Protein AF-A0A518AMQ5-F1 (afdb_monomer)

Mean predicted aligned error: 10.1 Å

pLDDT: mean 76.4, std 13.92, range [37.91, 92.94]

Sequence (155 aa):
MTIVINPYQSPEEVAGDPVDPAEFTLLQWGLFVVNFTAALLLILGVLIVLPQSDVPSDSKSGIVLLCPLGWYAYGEWSAWHYRIRKREKLLGIANLVGSMFVLMASMGIGALLTDAGSEASYYRAPIWGMMIGGAVCGYLLFCGMYRLNGRHSDR

Foldseek 3Di:
DDPPDDPPQDPDNVQADADPPVLDDPVLVVLLVVQLVVLVVLLVVLVVCLVVDPDPVSNVVSVVSNVVSVVLNVLSVCCVPRRHLVSLLVNLVVLLVVLVVLLVVLVVQLVVQCVPDDPVSPVVSNVVSCVVSVVSSVSSNVSSCCSNVVPPPPD

Radius of gyration: 19.39 Å; Cα contacts (8 Å, |Δi|>4): 123; chains: 1; bounding box: 52×36×64 Å

Nearest PDB structures (foldseek):
  1x91-assembly1_A  TM=4.990E-01  e=1.623E+00  Arabidopsis thaliana
  6zsj-assembly1_C  TM=4.285E-01  e=8.804E+00  Homo sapiens

Secondary structure (DSSP, 8-state):
------TT--HHHHH-PBPPGGG--HHHHHHHHHHHHHHHHHHHHHHHHGGG--SHHHHHHHHHHHHHHHHHHHHHHHHHHH-BHHHHHHHHHHHHHHHHHHHHHHHHHHHHHHHTS-HHHHHHHHHHIIIIIHHHHHHHHHHHHHHHHTTSS--

Solvent-accessible surface area (backbone atoms only — not comparable to full-atom values): 8394 Å² total; per-residue (Å²): 134,83,84,81,76,64,92,81,62,50,73,61,72,73,60,39,63,70,54,60,78,86,73,65,45,74,64,60,54,50,51,46,53,53,54,36,50,52,31,50,53,52,46,53,51,39,66,63,49,44,83,70,49,90,47,75,69,60,34,50,56,42,57,62,50,43,56,61,38,50,51,48,32,51,47,47,52,49,26,68,73,65,33,24,50,62,49,40,37,52,50,10,51,50,25,40,56,46,19,55,52,38,46,54,48,23,56,52,53,17,52,57,43,36,67,70,73,41,82,73,28,53,60,49,25,46,51,51,24,49,53,53,27,42,49,52,20,52,49,26,38,49,53,10,49,48,48,63,52,78,76,72,86,86,121

Structure (mmCIF, N/CA/C/O backbone):
data_AF-A0A518AMQ5-F1
#
_entry.id   AF-A0A518AMQ5-F1
#
loop_
_atom_site.group_PDB
_atom_site.id
_atom_site.type_symbol
_atom_site.label_atom_id
_atom_site.label_alt_id
_atom_site.label_comp_id
_atom_site.label_asym_id
_atom_site.label_entity_id
_atom_site.label_seq_id
_atom_site.pdbx_PDB_ins_code
_atom_site.Cartn_x
_atom_site.Cartn_y
_atom_site.Cartn_z
_atom_site.occupancy
_atom_site.B_iso_or_equiv
_atom_site.auth_seq_id
_atom_site.auth_comp_id
_atom_site.auth_asym_id
_atom_site.auth_atom_id
_atom_site.pdbx_PDB_model_num
ATOM 1 N N . MET A 1 1 ? 3.466 25.234 12.117 1.00 38.09 1 MET A N 1
ATOM 2 C CA . MET A 1 1 ? 2.292 24.452 12.552 1.00 38.09 1 MET A CA 1
ATOM 3 C C . MET A 1 1 ? 2.622 23.896 13.927 1.00 38.09 1 MET A C 1
ATOM 5 O O . MET A 1 1 ? 3.379 22.941 14.027 1.00 38.09 1 MET A O 1
ATOM 9 N N . THR A 1 2 ? 2.207 24.590 14.984 1.00 37.91 2 THR A N 1
ATOM 10 C CA . THR A 1 2 ? 2.553 24.230 16.365 1.00 37.91 2 THR A CA 1
ATOM 11 C C . THR A 1 2 ? 1.613 23.118 16.809 1.00 37.91 2 THR A C 1
ATOM 13 O O . THR A 1 2 ? 0.404 23.331 16.868 1.00 37.91 2 THR A O 1
ATOM 16 N N . ILE A 1 3 ? 2.143 21.921 17.062 1.00 44.12 3 ILE A N 1
ATOM 17 C CA . ILE A 1 3 ? 1.360 20.823 17.634 1.00 44.12 3 ILE A CA 1
ATOM 18 C C . ILE A 1 3 ? 1.110 21.194 19.097 1.00 44.12 3 ILE A C 1
ATOM 20 O O . ILE A 1 3 ? 2.008 21.100 19.929 1.00 44.12 3 ILE A O 1
ATOM 24 N N . VAL A 1 4 ? -0.094 21.681 19.397 1.00 49.69 4 VAL A N 1
ATOM 25 C CA . VAL A 1 4 ? -0.551 21.880 20.774 1.00 49.69 4 VAL A CA 1
ATOM 26 C C . VAL A 1 4 ? -0.857 20.495 21.334 1.00 49.69 4 VAL A C 1
ATOM 28 O O . VAL A 1 4 ? -1.905 19.922 21.051 1.00 49.69 4 VAL A O 1
ATOM 31 N N . ILE A 1 5 ? 0.094 19.925 22.071 1.00 58.09 5 ILE A N 1
ATOM 32 C CA . ILE A 1 5 ? -0.122 18.694 22.833 1.00 58.09 5 ILE A CA 1
ATOM 33 C C . ILE A 1 5 ? -0.853 19.115 24.105 1.00 58.09 5 ILE A C 1
ATOM 35 O O . ILE A 1 5 ? -0.276 19.805 24.943 1.00 58.09 5 ILE A O 1
ATOM 39 N N . ASN A 1 6 ? -2.134 18.763 24.222 1.00 63.38 6 ASN A N 1
ATOM 40 C CA . ASN A 1 6 ? -2.894 19.003 25.441 1.00 63.38 6 ASN A CA 1
ATOM 41 C C . ASN A 1 6 ? -2.360 18.057 26.536 1.00 63.38 6 ASN A C 1
ATOM 43 O O . ASN A 1 6 ? -2.515 16.844 26.394 1.00 63.38 6 ASN A O 1
ATOM 47 N N . PRO A 1 7 ? -1.748 18.567 27.621 1.00 61.97 7 PRO A N 1
ATOM 48 C CA . PRO A 1 7 ? -1.178 17.727 28.676 1.00 61.97 7 PRO A CA 1
ATOM 49 C C . PRO A 1 7 ? -2.238 1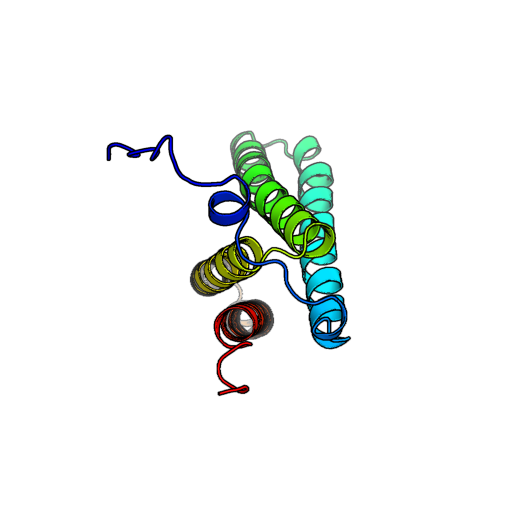6.967 29.491 1.00 61.97 7 PRO A C 1
ATOM 51 O O . PRO A 1 7 ? -1.877 16.128 30.310 1.00 61.97 7 PRO A O 1
ATOM 54 N N . TYR A 1 8 ? -3.527 17.245 29.266 1.00 60.59 8 TYR A N 1
ATOM 55 C CA . TYR A 1 8 ? -4.657 16.573 29.909 1.00 60.59 8 TYR A CA 1
ATOM 56 C C . TYR A 1 8 ? -5.366 15.553 29.012 1.00 60.59 8 TYR A C 1
ATOM 58 O O . TYR A 1 8 ? -6.363 14.980 29.446 1.00 60.59 8 TYR A O 1
ATOM 66 N N . GLN A 1 9 ? -4.894 15.314 27.781 1.00 53.69 9 GLN A N 1
ATOM 67 C CA . GLN A 1 9 ? -5.450 14.228 26.972 1.00 53.69 9 GLN A CA 1
ATOM 68 C C . GLN A 1 9 ? -5.112 12.888 27.621 1.00 53.69 9 GLN A C 1
ATOM 70 O O . GLN A 1 9 ? -3.940 12.575 27.850 1.00 53.69 9 GLN A O 1
ATOM 75 N N . SER A 1 10 ? -6.141 12.095 27.919 1.00 54.91 10 SER A N 1
ATOM 76 C CA . SER A 1 10 ? -5.931 10.759 28.464 1.00 54.91 10 SER A CA 1
ATOM 77 C C . SER A 1 10 ? -5.201 9.891 27.424 1.00 54.91 10 SER A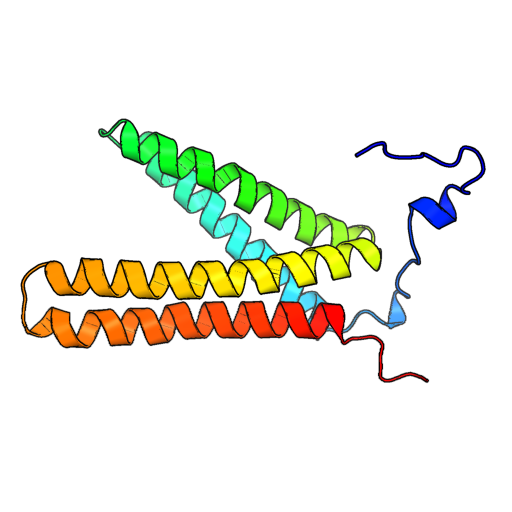 C 1
ATOM 79 O O . SER A 1 10 ? -5.365 10.094 26.215 1.00 54.91 10 SER A O 1
ATOM 81 N N . PRO A 1 11 ? -4.394 8.898 27.844 1.00 58.91 11 PRO A N 1
ATOM 82 C CA . PRO A 1 11 ? -3.743 7.968 26.916 1.00 58.91 11 PRO A CA 1
ATOM 83 C C . PRO A 1 11 ? -4.733 7.306 25.944 1.00 58.91 11 PRO A C 1
ATOM 85 O O . PRO A 1 11 ? -4.378 6.995 24.809 1.00 58.91 11 PRO A O 1
ATOM 88 N N . GLU A 1 12 ? -5.983 7.147 26.377 1.00 56.19 12 GLU A N 1
ATOM 89 C CA . GLU A 1 12 ? -7.100 6.588 25.615 1.00 56.19 12 GLU A CA 1
ATOM 90 C C . GLU A 1 12 ? -7.570 7.530 24.490 1.00 56.19 12 GLU A C 1
ATOM 92 O O . GLU A 1 12 ? -7.768 7.080 23.361 1.00 56.19 12 GLU A O 1
ATOM 97 N N . GLU A 1 13 ? -7.640 8.846 24.731 1.00 55.44 13 GLU A N 1
ATOM 98 C CA . GLU A 1 13 ? -7.948 9.838 23.685 1.00 55.44 13 GLU A CA 1
ATOM 99 C C . GLU A 1 13 ? -6.851 9.931 22.613 1.00 55.44 13 GLU A C 1
ATOM 101 O O . GLU A 1 13 ? -7.131 10.204 21.442 1.00 55.44 13 GLU A O 1
ATOM 106 N N . VAL A 1 14 ? -5.592 9.689 22.989 1.00 58.12 14 VAL A N 1
ATOM 107 C CA . VAL A 1 14 ? -4.460 9.675 22.047 1.00 58.12 14 VAL A CA 1
ATOM 108 C C . VAL A 1 14 ? -4.411 8.364 21.253 1.00 58.12 14 VAL A C 1
ATOM 110 O O . VAL A 1 14 ? -4.091 8.380 20.057 1.00 58.12 14 VAL A O 1
ATOM 113 N N . ALA A 1 15 ? -4.746 7.240 21.896 1.00 58.66 15 ALA A N 1
ATOM 114 C CA . ALA A 1 15 ? -4.750 5.906 21.297 1.00 58.66 15 ALA A CA 1
ATOM 115 C C . ALA A 1 15 ? -5.863 5.729 20.250 1.00 58.66 15 ALA A C 1
ATOM 117 O O . ALA A 1 15 ? -5.657 5.021 19.262 1.00 58.66 15 ALA A O 1
ATOM 118 N N . GLY A 1 16 ? -6.980 6.447 20.402 1.00 61.53 16 GLY A N 1
ATOM 119 C CA . GLY A 1 16 ? -8.156 6.344 19.542 1.00 61.53 16 GLY A CA 1
ATOM 120 C C . GLY A 1 16 ? -8.998 5.107 19.853 1.00 61.53 16 GLY A C 1
ATOM 121 O O . GLY A 1 16 ? -8.521 4.158 20.468 1.00 61.53 16 GLY A O 1
ATOM 122 N N . ASP A 1 17 ? -10.254 5.118 19.404 1.00 70.94 17 ASP A N 1
ATOM 123 C CA . ASP A 1 17 ? -11.199 4.049 19.734 1.00 70.94 17 ASP A CA 1
ATOM 124 C C . ASP A 1 17 ? -10.699 2.685 19.215 1.00 70.94 17 ASP A C 1
ATOM 126 O O . ASP A 1 17 ? -10.472 2.546 17.996 1.00 70.94 17 ASP A O 1
ATOM 130 N N . PRO A 1 18 ? -10.535 1.679 20.096 1.00 65.62 18 PRO A N 1
ATOM 131 C CA . PRO A 1 18 ? -10.279 0.314 19.665 1.00 65.62 18 PRO A CA 1
ATOM 132 C C . PRO A 1 18 ? -11.473 -0.194 18.847 1.00 65.62 18 PRO A C 1
ATOM 134 O O . PRO A 1 18 ? -12.633 0.108 19.138 1.00 65.62 18 PRO A O 1
ATOM 137 N N . VAL A 1 19 ? -11.186 -0.938 17.782 1.00 66.94 19 VAL A N 1
ATOM 138 C CA . VAL A 1 19 ? -12.205 -1.629 16.987 1.00 66.94 19 VAL A CA 1
ATOM 139 C C . VAL A 1 19 ? -12.566 -2.927 17.703 1.00 66.94 19 VAL A C 1
ATOM 141 O O . VAL A 1 19 ? -11.670 -3.674 18.108 1.00 66.94 19 VAL A O 1
ATOM 144 N N . ASP A 1 20 ? -13.864 -3.189 17.867 1.00 67.50 20 ASP A N 1
ATOM 145 C CA . ASP A 1 20 ? -14.350 -4.425 18.480 1.00 67.50 20 ASP A CA 1
ATOM 146 C C . ASP A 1 20 ? -13.799 -5.634 17.695 1.00 67.50 20 ASP A C 1
ATOM 148 O O . ASP A 1 20 ? -13.926 -5.681 16.467 1.00 67.50 20 ASP A O 1
ATOM 152 N N . PRO A 1 21 ? -13.168 -6.625 18.350 1.00 63.81 21 PRO A N 1
ATOM 153 C CA . PRO A 1 21 ? -12.752 -7.860 17.700 1.00 63.81 21 PRO A CA 1
ATOM 154 C C . PRO A 1 21 ? -13.855 -8.556 16.894 1.00 63.81 21 PRO A C 1
ATOM 156 O O . PRO A 1 21 ? -13.529 -9.227 15.915 1.00 63.81 21 PRO A O 1
ATOM 159 N N . ALA A 1 22 ? -15.122 -8.395 17.289 1.00 62.69 22 ALA A N 1
ATOM 160 C CA . ALA A 1 22 ? -16.285 -8.935 16.592 1.00 62.69 22 ALA A CA 1
ATOM 161 C C . ALA A 1 22 ? -16.627 -8.184 15.290 1.00 62.69 22 ALA A C 1
ATOM 163 O O . ALA A 1 22 ? -17.247 -8.766 14.402 1.00 62.69 22 ALA A O 1
ATOM 164 N N . GLU A 1 23 ? -16.182 -6.932 15.129 1.00 65.56 23 GLU A N 1
ATOM 165 C CA . GLU A 1 23 ? -16.314 -6.165 13.878 1.00 65.56 23 GLU A CA 1
ATOM 166 C C . GLU A 1 23 ? -15.308 -6.630 12.806 1.00 65.56 23 GLU A C 1
ATOM 168 O O . GLU A 1 23 ? -15.399 -6.207 11.649 1.00 65.56 23 GLU A O 1
ATOM 173 N N . PHE A 1 24 ? -14.346 -7.498 13.159 1.00 68.12 24 PHE A N 1
ATOM 174 C CA . PHE A 1 24 ? -13.302 -7.918 12.231 1.00 68.12 24 PHE A CA 1
ATOM 175 C C . PHE A 1 24 ? -13.806 -8.964 11.234 1.00 68.12 24 PHE A C 1
ATOM 177 O O . PHE A 1 24 ? -13.898 -10.158 11.521 1.00 68.12 24 PHE A O 1
ATOM 184 N N . THR A 1 25 ? -14.128 -8.507 10.028 1.00 81.06 25 THR A N 1
ATOM 185 C CA . THR A 1 25 ? -14.685 -9.368 8.980 1.00 81.06 25 THR A CA 1
ATOM 186 C C . THR A 1 25 ? -13.595 -10.151 8.241 1.00 81.06 25 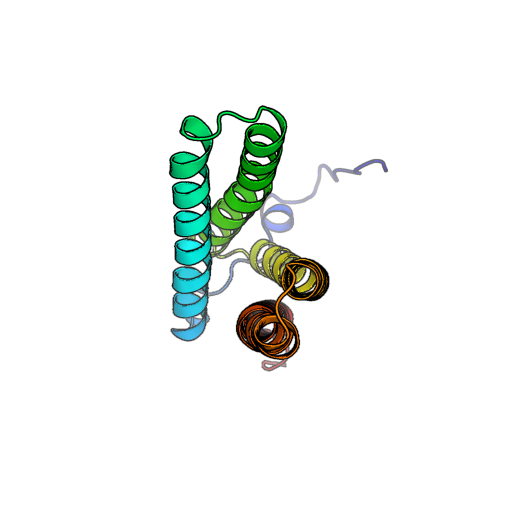THR A C 1
ATOM 188 O O . THR A 1 25 ? -12.452 -9.706 8.110 1.00 81.06 25 THR A O 1
ATOM 191 N N . LEU A 1 26 ? -13.966 -11.302 7.664 1.00 84.31 26 LEU A N 1
ATOM 192 C CA . LEU A 1 26 ? -13.102 -12.053 6.736 1.00 84.31 26 LEU A CA 1
ATOM 193 C C . LEU A 1 26 ? -12.589 -11.175 5.583 1.00 84.31 26 LEU A C 1
ATOM 195 O O . LEU A 1 26 ? -11.465 -11.356 5.120 1.00 84.31 26 LEU A O 1
ATOM 199 N N . LEU A 1 27 ? -13.394 -10.196 5.155 1.00 84.56 27 LEU A N 1
ATOM 200 C CA . LEU A 1 27 ? -13.014 -9.225 4.136 1.00 84.56 27 LEU A CA 1
ATOM 201 C C . LEU A 1 27 ? -11.842 -8.350 4.599 1.00 84.56 27 LEU A C 1
ATOM 203 O O . LEU A 1 27 ? -10.867 -8.227 3.866 1.00 84.56 27 LEU A O 1
ATOM 207 N N . GLN A 1 28 ? -11.888 -7.786 5.810 1.00 82.56 28 GLN A N 1
ATOM 208 C CA . GLN A 1 28 ? -10.786 -6.973 6.344 1.00 82.56 28 GLN A CA 1
ATOM 209 C C . GLN A 1 28 ? -9.486 -7.772 6.476 1.00 82.56 28 GLN A C 1
ATOM 211 O O . GLN A 1 28 ? -8.415 -7.256 6.160 1.00 82.56 28 GLN A O 1
ATOM 216 N N . TRP A 1 29 ? -9.573 -9.039 6.893 1.00 85.94 29 TRP A N 1
ATOM 217 C CA . TRP A 1 29 ? -8.405 -9.921 6.924 1.00 85.94 29 TRP A CA 1
ATOM 218 C C . TRP A 1 29 ? -7.849 -10.168 5.519 1.00 85.94 29 TRP A C 1
ATOM 220 O O . TRP A 1 29 ? -6.645 -10.040 5.306 1.00 85.94 29 TRP A O 1
ATOM 230 N N . GLY A 1 30 ? -8.719 -10.447 4.544 1.00 87.69 30 GLY A N 1
ATOM 231 C CA . GLY A 1 30 ? -8.320 -10.609 3.147 1.00 87.69 30 GLY A CA 1
ATOM 232 C C . GLY A 1 30 ? -7.628 -9.364 2.587 1.00 87.69 30 GLY A C 1
ATOM 233 O O . GLY A 1 30 ? -6.568 -9.477 1.974 1.00 87.69 30 GLY A O 1
ATOM 234 N N . LEU A 1 31 ? -8.172 -8.174 2.861 1.00 88.00 31 LEU A N 1
ATOM 235 C CA . LEU A 1 31 ? -7.572 -6.900 2.455 1.00 88.00 31 LEU A CA 1
ATOM 236 C C . LEU A 1 31 ? -6.180 -6.698 3.064 1.00 88.00 31 LEU A C 1
ATOM 238 O O . LEU A 1 31 ? -5.252 -6.326 2.347 1.00 88.00 31 LEU A O 1
ATOM 242 N N . PHE A 1 32 ? -6.017 -6.990 4.358 1.00 89.00 32 PHE A N 1
ATOM 243 C CA . PHE A 1 32 ? -4.713 -6.952 5.020 1.00 89.00 32 PHE A CA 1
ATOM 244 C C . PHE A 1 32 ? -3.715 -7.905 4.350 1.00 89.00 32 PHE A C 1
ATOM 246 O O . PHE A 1 32 ? -2.627 -7.477 3.971 1.00 89.00 32 PHE A O 1
ATOM 253 N N . VAL A 1 33 ? -4.083 -9.177 4.159 1.00 91.56 33 VAL A N 1
ATOM 254 C CA . VAL A 1 33 ? -3.186 -10.190 3.578 1.00 91.56 33 VAL A CA 1
ATOM 255 C C . VAL A 1 33 ? -2.724 -9.775 2.186 1.00 91.56 33 VAL A C 1
ATOM 257 O O . VAL A 1 33 ? -1.530 -9.853 1.898 1.00 91.56 33 VAL A O 1
ATOM 260 N N . VAL A 1 34 ? -3.640 -9.305 1.338 1.00 92.12 34 VAL A N 1
ATOM 261 C CA . VAL A 1 34 ? -3.312 -8.871 -0.024 1.00 92.12 34 VAL A CA 1
ATOM 262 C C . VAL A 1 34 ? -2.410 -7.635 0.001 1.00 92.12 34 VAL A C 1
ATOM 264 O O . VAL A 1 34 ? -1.357 -7.655 -0.635 1.00 92.12 34 VAL A O 1
ATOM 267 N N . ASN A 1 35 ? -2.758 -6.593 0.767 1.00 90.88 35 ASN A N 1
ATOM 268 C CA . ASN A 1 35 ? -1.968 -5.356 0.840 1.00 90.88 35 ASN A CA 1
ATOM 269 C C . ASN A 1 35 ? -0.567 -5.595 1.404 1.00 90.88 35 ASN A C 1
ATOM 271 O O . ASN A 1 35 ? 0.424 -5.123 0.846 1.00 90.88 35 ASN A O 1
ATOM 275 N N . PHE A 1 36 ? -0.481 -6.345 2.501 1.00 88.94 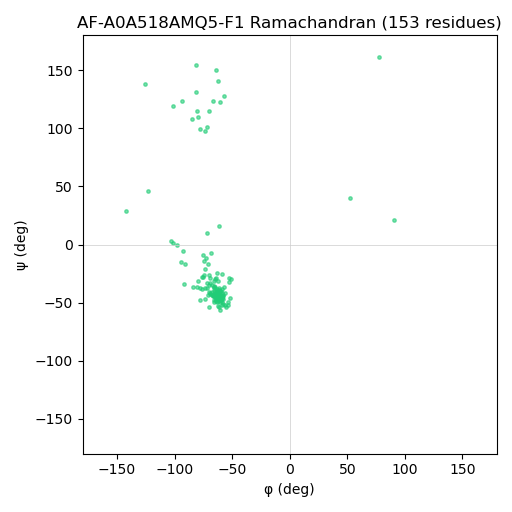36 PHE A N 1
ATOM 276 C CA . PHE A 1 36 ? 0.776 -6.635 3.174 1.00 88.94 36 PHE A CA 1
ATOM 277 C C . PHE A 1 36 ? 1.683 -7.510 2.305 1.00 88.94 36 PHE A C 1
ATOM 279 O O . PHE A 1 36 ? 2.863 -7.205 2.138 1.00 88.94 36 PHE A O 1
ATOM 286 N N . THR A 1 37 ? 1.124 -8.554 1.684 1.00 91.44 37 THR A N 1
ATOM 287 C CA . THR A 1 37 ? 1.874 -9.440 0.781 1.00 91.44 37 THR A CA 1
ATOM 288 C C . THR A 1 37 ? 2.369 -8.683 -0.445 1.00 91.44 37 THR A C 1
ATOM 290 O O . THR A 1 37 ? 3.541 -8.796 -0.795 1.00 91.44 37 THR A O 1
ATOM 293 N N . ALA A 1 38 ? 1.519 -7.864 -1.072 1.00 89.25 38 ALA A N 1
ATOM 294 C CA . ALA A 1 38 ? 1.917 -7.039 -2.208 1.00 89.25 38 ALA A CA 1
ATOM 295 C C . ALA A 1 38 ? 3.064 -6.084 -1.837 1.00 89.25 38 ALA A C 1
ATOM 297 O O . ALA A 1 38 ? 4.058 -6.009 -2.558 1.00 89.25 38 ALA A O 1
ATOM 298 N N . ALA A 1 39 ? 2.973 -5.409 -0.687 1.00 89.06 39 ALA A N 1
ATOM 299 C CA . ALA A 1 39 ? 4.025 -4.513 -0.216 1.00 89.06 39 ALA A CA 1
ATOM 300 C C . ALA A 1 39 ? 5.347 -5.253 0.049 1.00 89.06 39 ALA A C 1
ATOM 302 O O . ALA A 1 39 ? 6.403 -4.784 -0.373 1.00 89.06 39 ALA A O 1
ATOM 303 N N . LEU A 1 40 ? 5.299 -6.429 0.684 1.00 91.19 40 LEU A N 1
ATOM 304 C CA . LEU A 1 40 ? 6.486 -7.255 0.915 1.00 91.19 40 LEU A CA 1
ATOM 305 C C . LEU A 1 40 ? 7.129 -7.733 -0.387 1.00 91.19 40 LEU A C 1
ATOM 307 O O . LEU A 1 40 ? 8.348 -7.653 -0.522 1.00 91.19 40 LEU A O 1
ATOM 311 N N . LEU A 1 41 ? 6.335 -8.199 -1.352 1.00 90.44 41 LEU A N 1
ATOM 312 C CA . LEU A 1 41 ? 6.851 -8.635 -2.649 1.00 90.44 41 LEU A CA 1
ATOM 313 C C . LEU A 1 41 ? 7.529 -7.485 -3.400 1.00 90.44 41 LEU A C 1
ATOM 315 O O . LEU A 1 41 ? 8.591 -7.689 -3.984 1.00 90.44 41 LEU A O 1
ATOM 319 N N . LEU A 1 42 ? 6.971 -6.272 -3.338 1.00 87.00 42 LEU A N 1
ATOM 320 C CA . LEU A 1 42 ? 7.595 -5.086 -3.928 1.00 87.00 42 LEU A CA 1
ATOM 321 C C . LEU A 1 42 ? 8.910 -4.722 -3.227 1.00 87.00 42 LEU A C 1
ATOM 323 O O . LEU A 1 42 ? 9.898 -4.455 -3.906 1.00 87.00 42 LEU A O 1
ATOM 327 N N . ILE A 1 43 ? 8.959 -4.765 -1.890 1.00 88.62 43 ILE A N 1
ATOM 328 C CA . ILE A 1 43 ? 10.197 -4.540 -1.124 1.00 88.62 43 ILE A CA 1
ATOM 329 C C . ILE A 1 43 ? 11.265 -5.562 -1.523 1.00 88.62 43 ILE A C 1
ATOM 331 O O . ILE A 1 43 ? 12.391 -5.179 -1.834 1.00 88.62 43 ILE A O 1
ATOM 335 N N . LEU A 1 44 ? 10.916 -6.851 -1.553 1.00 90.19 44 LEU A N 1
ATOM 336 C CA . LEU A 1 44 ? 11.839 -7.917 -1.944 1.00 90.19 44 LEU A CA 1
ATOM 337 C C . LEU A 1 44 ? 12.320 -7.744 -3.385 1.00 90.19 44 LEU A C 1
ATOM 339 O O . LEU A 1 44 ? 13.514 -7.865 -3.639 1.00 90.19 44 LEU A O 1
ATOM 343 N N . GLY A 1 45 ? 11.423 -7.402 -4.313 1.00 86.00 45 GLY A N 1
ATOM 344 C CA . GLY A 1 45 ? 11.781 -7.116 -5.700 1.00 86.00 45 GLY A CA 1
ATOM 345 C C . GLY A 1 45 ? 12.797 -5.980 -5.809 1.00 86.00 45 GLY A C 1
ATOM 346 O O . GLY A 1 45 ? 13.821 -6.133 -6.470 1.00 86.00 45 GLY A O 1
ATOM 347 N N . VAL A 1 46 ? 12.574 -4.874 -5.093 1.00 86.00 46 VAL A N 1
ATOM 348 C CA . VAL A 1 46 ? 13.527 -3.756 -5.046 1.00 86.00 46 VAL A CA 1
ATOM 349 C C . VAL A 1 46 ? 14.872 -4.203 -4.464 1.00 86.00 46 VAL A C 1
ATOM 351 O O . VAL A 1 46 ? 15.910 -3.910 -5.049 1.00 86.00 46 VAL A O 1
ATOM 354 N N . LEU A 1 47 ? 14.883 -4.955 -3.360 1.00 86.19 47 LEU A N 1
ATOM 355 C CA . LEU A 1 47 ? 16.120 -5.451 -2.741 1.00 86.19 47 LEU A CA 1
ATOM 356 C C . LEU A 1 47 ? 16.900 -6.433 -3.629 1.00 86.19 47 LEU A C 1
ATOM 358 O O . LEU A 1 47 ? 18.120 -6.497 -3.516 1.00 86.19 47 LEU A O 1
ATOM 362 N N . ILE A 1 48 ? 16.221 -7.179 -4.504 1.00 86.56 48 ILE A N 1
ATOM 363 C CA . ILE A 1 48 ? 16.854 -8.085 -5.474 1.00 86.56 48 ILE A CA 1
ATOM 364 C C . ILE A 1 48 ? 17.450 -7.308 -6.655 1.00 86.56 48 ILE A C 1
ATOM 366 O O . ILE A 1 48 ? 18.524 -7.664 -7.132 1.00 86.56 48 ILE A O 1
ATOM 370 N N . VAL A 1 49 ? 16.772 -6.255 -7.124 1.00 80.69 49 VAL A N 1
ATOM 371 C CA . VAL A 1 49 ? 17.189 -5.471 -8.301 1.00 80.69 49 VAL A CA 1
ATOM 372 C C . VAL A 1 49 ? 18.287 -4.460 -7.961 1.00 80.69 49 VAL A C 1
ATOM 374 O O . VAL A 1 49 ? 19.196 -4.250 -8.761 1.00 80.69 49 VAL A O 1
ATOM 377 N N . LEU A 1 50 ? 18.251 -3.852 -6.770 1.00 80.19 50 LEU A N 1
ATOM 378 C CA . LEU A 1 50 ? 19.212 -2.821 -6.354 1.00 80.19 50 LEU A CA 1
ATOM 379 C C . LEU A 1 50 ? 20.696 -3.217 -6.519 1.00 80.19 50 LEU A C 1
ATOM 381 O O . LEU A 1 50 ? 21.449 -2.398 -7.048 1.00 80.19 50 LEU A O 1
ATOM 385 N N . PRO A 1 51 ? 21.143 -4.426 -6.117 1.00 79.25 51 PRO A N 1
ATOM 386 C CA . PRO A 1 51 ? 22.535 -4.856 -6.262 1.00 79.25 51 PRO A CA 1
ATOM 387 C C . PRO A 1 51 ? 22.948 -5.138 -7.711 1.00 79.25 51 PRO A C 1
ATOM 389 O O . PRO A 1 51 ? 24.138 -5.253 -7.979 1.00 79.25 51 PRO A O 1
ATOM 392 N N . GLN A 1 52 ? 21.983 -5.300 -8.621 1.00 79.12 52 GLN A N 1
ATOM 393 C CA . GLN A 1 52 ? 22.218 -5.626 -10.032 1.00 79.12 52 GLN A CA 1
ATOM 394 C C . GLN A 1 52 ? 22.298 -4.382 -10.925 1.00 79.12 52 GLN A C 1
ATOM 396 O O . GLN A 1 52 ? 22.548 -4.496 -12.121 1.00 79.12 52 GLN A O 1
ATOM 401 N N . SER A 1 53 ? 22.045 -3.198 -10.367 1.00 72.38 53 SER A N 1
ATOM 402 C CA . SER A 1 53 ? 22.015 -1.954 -11.125 1.00 72.38 53 SER A CA 1
ATOM 403 C C . SER A 1 53 ? 23.416 -1.364 -11.278 1.00 72.38 53 SER A C 1
ATOM 405 O O . SER A 1 53 ? 23.953 -0.777 -10.339 1.00 72.38 53 SER A O 1
ATOM 407 N N . ASP A 1 54 ? 23.964 -1.437 -12.490 1.00 72.81 54 ASP A N 1
ATOM 408 C CA . ASP A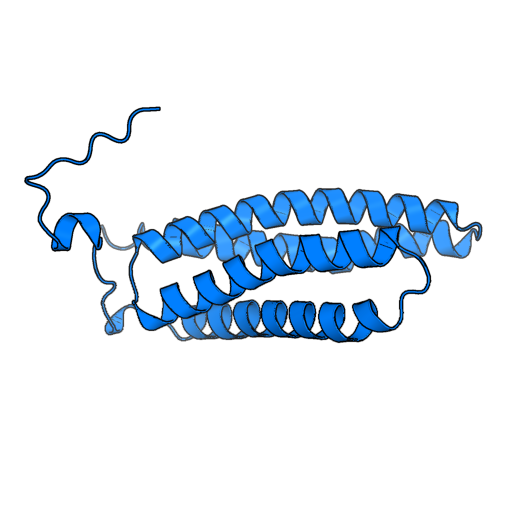 1 54 ? 25.230 -0.784 -12.858 1.00 72.81 54 ASP A CA 1
ATOM 409 C C . ASP A 1 54 ? 25.094 0.748 -12.997 1.00 72.81 54 ASP A C 1
ATOM 411 O O . ASP A 1 54 ? 26.089 1.473 -13.071 1.00 72.81 54 ASP A O 1
ATOM 415 N N . VAL A 1 55 ? 23.857 1.265 -13.021 1.00 69.94 55 VAL A N 1
ATOM 416 C CA . VAL A 1 55 ? 23.554 2.690 -13.192 1.00 69.94 55 VAL A CA 1
ATOM 417 C C . VAL A 1 55 ? 23.209 3.333 -11.837 1.00 69.94 55 VAL A C 1
ATOM 419 O O . VAL A 1 55 ? 22.208 2.975 -11.212 1.00 69.94 55 VAL A O 1
ATOM 422 N N . PRO A 1 56 ? 23.968 4.346 -11.370 1.00 63.03 56 PRO A N 1
ATOM 423 C CA . PRO A 1 56 ? 23.745 4.957 -10.056 1.00 63.03 56 PRO A CA 1
ATOM 424 C C . PRO A 1 56 ? 22.386 5.654 -9.873 1.00 63.03 56 PRO A C 1
ATOM 426 O O . PRO A 1 56 ? 21.946 5.839 -8.736 1.00 63.03 56 PRO A O 1
ATOM 429 N N . SER A 1 57 ? 21.732 6.105 -10.951 1.00 66.25 57 SER A N 1
ATOM 430 C CA . SER A 1 57 ? 20.398 6.728 -10.885 1.00 66.25 57 SER A CA 1
ATOM 431 C C . SER A 1 57 ? 19.299 5.725 -10.542 1.00 66.25 57 SER A C 1
ATOM 433 O O . SER A 1 57 ? 18.375 6.066 -9.803 1.00 66.25 57 SER A O 1
ATOM 435 N N . ASP A 1 58 ? 19.434 4.490 -11.015 1.00 65.19 58 ASP A N 1
ATOM 436 C CA . ASP A 1 58 ? 18.412 3.448 -10.900 1.00 65.19 58 ASP A CA 1
ATOM 437 C C . ASP A 1 58 ? 18.448 2.818 -9.501 1.00 65.19 58 ASP A C 1
ATOM 439 O O . ASP A 1 58 ? 17.417 2.515 -8.900 1.00 65.19 58 ASP A O 1
ATOM 443 N N . SER A 1 59 ? 19.635 2.766 -8.889 1.00 66.94 59 SER A N 1
ATOM 444 C CA . SER A 1 59 ? 19.778 2.406 -7.477 1.00 66.94 59 SER A CA 1
ATOM 445 C C . SER A 1 59 ? 19.139 3.442 -6.540 1.00 66.94 59 SER A C 1
ATOM 447 O O . SER A 1 59 ? 18.559 3.091 -5.511 1.00 66.94 59 SER A O 1
ATOM 449 N N . LYS A 1 60 ? 19.209 4.738 -6.878 1.00 73.06 60 LYS A N 1
ATOM 450 C CA . LYS A 1 60 ? 18.620 5.805 -6.047 1.00 73.06 60 LYS A CA 1
ATOM 451 C C . LYS A 1 60 ? 17.095 5.760 -6.062 1.00 73.06 60 LYS A C 1
ATOM 453 O O . LYS A 1 60 ? 16.485 5.925 -5.008 1.00 73.06 60 LYS A O 1
ATOM 458 N N . SER A 1 61 ? 16.482 5.520 -7.221 1.00 73.75 61 SER A N 1
ATOM 459 C CA . SER A 1 61 ? 15.022 5.420 -7.330 1.00 73.75 61 SER A CA 1
ATOM 460 C C . SER A 1 61 ? 14.478 4.207 -6.566 1.00 73.75 61 SER A C 1
ATOM 462 O O . SER A 1 61 ? 13.492 4.343 -5.842 1.00 73.75 61 SER A O 1
ATOM 464 N N . GLY A 1 62 ? 15.166 3.060 -6.619 1.00 74.06 62 GLY A N 1
ATOM 465 C CA . GLY A 1 62 ? 14.810 1.877 -5.831 1.00 74.06 62 GLY A CA 1
ATOM 466 C C . GLY A 1 62 ? 14.858 2.126 -4.318 1.00 74.06 62 GLY A C 1
ATOM 467 O O . GLY A 1 62 ? 13.899 1.824 -3.612 1.00 74.06 62 GLY A O 1
ATOM 468 N N . ILE A 1 63 ? 15.920 2.758 -3.806 1.00 81.31 63 ILE A N 1
ATOM 469 C CA . ILE A 1 63 ? 16.026 3.084 -2.371 1.00 81.31 63 ILE A CA 1
ATOM 470 C C . ILE A 1 63 ? 14.909 4.040 -1.934 1.00 81.31 63 ILE A C 1
ATOM 472 O O . ILE A 1 63 ? 14.313 3.853 -0.873 1.00 81.31 63 ILE A O 1
ATOM 476 N N . VAL A 1 64 ? 14.583 5.038 -2.761 1.00 83.69 64 VAL A N 1
ATOM 477 C CA . VAL A 1 64 ? 13.486 5.976 -2.481 1.00 83.69 64 VAL A CA 1
ATOM 478 C C . VAL A 1 64 ? 12.136 5.256 -2.399 1.00 83.69 64 VAL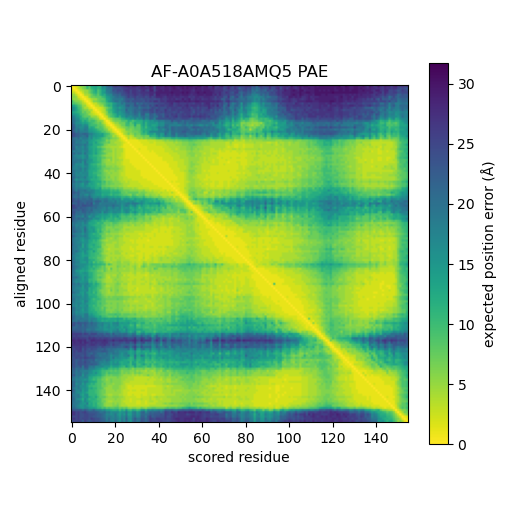 A C 1
ATOM 480 O O . VAL A 1 64 ? 11.301 5.668 -1.599 1.00 83.69 64 VAL A O 1
ATOM 483 N N . LEU A 1 65 ? 11.931 4.166 -3.148 1.00 80.12 65 LEU A N 1
ATOM 484 C CA . LEU A 1 65 ? 10.711 3.349 -3.096 1.00 80.12 65 LEU A CA 1
ATOM 485 C C . LEU A 1 65 ? 10.612 2.463 -1.844 1.00 80.12 65 LEU A C 1
ATOM 487 O O . LEU A 1 65 ? 9.500 2.166 -1.404 1.00 80.12 65 LEU A O 1
ATOM 491 N N . LEU A 1 66 ? 11.732 2.080 -1.222 1.00 85.75 66 LEU A N 1
ATOM 492 C CA . LEU A 1 66 ? 11.712 1.260 -0.003 1.00 85.75 66 LEU A CA 1
ATOM 493 C C . LEU A 1 66 ? 11.042 1.977 1.173 1.00 85.75 66 LEU A C 1
ATOM 495 O O . LEU A 1 66 ? 10.304 1.351 1.929 1.00 85.75 66 LEU A O 1
ATOM 499 N N . CYS A 1 67 ? 11.260 3.286 1.319 1.00 87.50 67 CYS A N 1
ATOM 500 C CA . CYS A 1 67 ? 10.679 4.081 2.403 1.00 87.50 67 CYS A CA 1
ATOM 501 C C . CYS A 1 67 ? 9.134 4.086 2.406 1.00 87.50 67 CYS A C 1
ATOM 503 O O . CYS A 1 67 ? 8.552 3.701 3.423 1.00 87.50 67 CYS A O 1
ATOM 505 N N . PRO A 1 68 ? 8.435 4.483 1.321 1.00 85.38 68 PRO A N 1
ATOM 506 C CA . PRO A 1 68 ? 6.976 4.469 1.288 1.00 85.38 68 PRO A CA 1
ATOM 507 C C . PRO A 1 68 ? 6.403 3.048 1.351 1.00 85.38 68 PRO A C 1
ATOM 509 O O . PRO A 1 68 ? 5.394 2.851 2.024 1.00 85.38 68 PRO A O 1
ATOM 512 N N . LEU A 1 69 ? 7.047 2.051 0.729 1.00 87.12 69 LEU A N 1
ATOM 513 C CA . LEU A 1 69 ? 6.603 0.654 0.811 1.00 87.12 69 LEU A CA 1
ATOM 514 C C . LEU A 1 69 ? 6.744 0.088 2.228 1.00 87.12 69 LEU A C 1
ATOM 516 O O . LEU A 1 69 ? 5.826 -0.559 2.727 1.00 87.12 69 LEU A O 1
ATOM 520 N N . GLY A 1 70 ? 7.864 0.365 2.896 1.00 89.19 70 GLY A N 1
ATOM 521 C CA . GLY A 1 70 ? 8.106 -0.036 4.279 1.00 89.19 70 GLY A CA 1
ATOM 522 C C . GLY A 1 70 ? 7.143 0.645 5.246 1.00 89.19 70 GLY A C 1
ATOM 523 O O . GLY A 1 70 ? 6.557 -0.023 6.096 1.00 89.19 70 GLY A O 1
ATOM 524 N N . TRP A 1 71 ? 6.907 1.950 5.073 1.00 92.12 71 TRP A N 1
ATOM 525 C CA . TRP A 1 71 ? 5.885 2.678 5.827 1.00 92.12 71 TRP A CA 1
ATOM 526 C C . TRP A 1 71 ? 4.496 2.065 5.635 1.00 92.12 71 TRP A C 1
ATOM 528 O O . TRP A 1 71 ? 3.772 1.872 6.609 1.00 92.12 71 TRP A O 1
ATOM 538 N N . TYR A 1 72 ? 4.135 1.724 4.398 1.00 89.69 72 TYR A N 1
ATOM 539 C CA . TYR A 1 72 ? 2.846 1.120 4.086 1.00 89.69 72 TYR A CA 1
ATOM 540 C C . TYR A 1 72 ? 2.696 -0.280 4.695 1.00 89.69 72 TYR A C 1
ATOM 542 O O . TYR A 1 72 ? 1.708 -0.540 5.379 1.00 89.69 72 TYR A O 1
ATOM 550 N N . ALA A 1 73 ? 3.695 -1.154 4.533 1.00 89.62 73 ALA A N 1
ATOM 551 C CA . ALA A 1 73 ? 3.702 -2.496 5.119 1.00 89.62 73 ALA A CA 1
ATOM 552 C C . ALA A 1 73 ? 3.633 -2.449 6.653 1.00 89.62 73 ALA A C 1
ATOM 554 O O . ALA A 1 73 ? 2.866 -3.187 7.273 1.00 89.62 73 ALA A O 1
ATOM 555 N N . TYR A 1 74 ? 4.396 -1.542 7.270 1.00 90.69 74 TYR A N 1
ATOM 556 C CA . TYR A 1 74 ? 4.319 -1.295 8.706 1.00 90.69 74 TYR A CA 1
ATOM 557 C C . TYR A 1 74 ? 2.940 -0.768 9.110 1.00 90.69 74 TYR A C 1
ATOM 559 O O . TYR A 1 74 ? 2.373 -1.220 10.102 1.00 90.69 74 TYR A O 1
ATOM 567 N N . GLY A 1 75 ? 2.373 0.153 8.332 1.00 88.94 75 GLY A N 1
ATOM 568 C CA . GLY A 1 75 ? 1.025 0.670 8.521 1.00 88.94 75 GLY A CA 1
ATOM 569 C C . GLY A 1 75 ? -0.009 -0.453 8.554 1.00 88.94 75 GLY A C 1
ATOM 570 O O . GLY A 1 75 ? -0.723 -0.559 9.549 1.00 88.94 75 GLY A O 1
ATOM 571 N N . GLU A 1 76 ? -0.024 -1.310 7.528 1.00 88.56 76 GLU A N 1
ATOM 572 C CA . GLU A 1 76 ? -0.892 -2.492 7.394 1.00 88.56 76 GLU A CA 1
ATOM 573 C C . GLU A 1 76 ? -0.753 -3.452 8.576 1.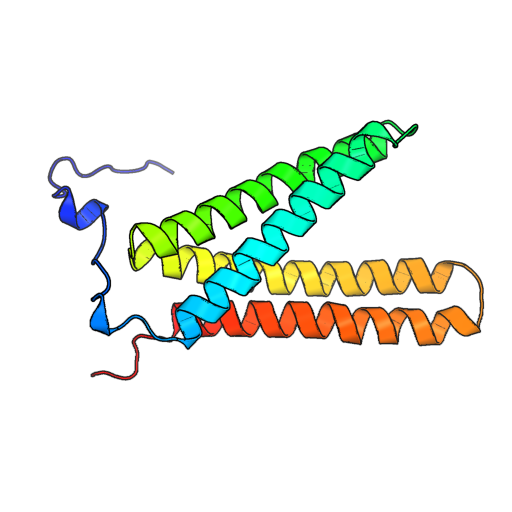00 88.56 76 GLU A C 1
ATOM 575 O O . GLU A 1 76 ? -1.746 -3.762 9.236 1.00 88.56 76 GLU A O 1
ATOM 580 N N . TRP A 1 77 ? 0.480 -3.858 8.910 1.00 89.88 77 TRP A N 1
ATOM 581 C CA . TRP A 1 77 ? 0.741 -4.678 10.098 1.00 89.88 77 TRP A CA 1
ATOM 582 C C . TRP A 1 77 ? 0.146 -4.011 11.327 1.00 89.88 77 TRP A C 1
ATOM 584 O O . TRP A 1 77 ? -0.573 -4.632 12.107 1.00 89.88 77 TRP A O 1
ATOM 594 N N . SER A 1 78 ? 0.470 -2.739 11.537 1.00 87.31 78 SER A N 1
ATOM 595 C CA . SER A 1 78 ? 0.130 -2.047 12.768 1.00 87.31 78 SER A CA 1
ATOM 596 C C . SER A 1 78 ? -1.377 -1.808 12.904 1.00 87.31 78 SER A C 1
ATOM 598 O O . SER A 1 78 ? -1.900 -1.850 14.015 1.00 87.31 78 SER A O 1
ATOM 600 N N . ALA A 1 79 ? -2.090 -1.596 11.800 1.00 85.88 79 ALA A N 1
ATOM 601 C CA . ALA A 1 79 ? -3.537 -1.465 11.807 1.00 85.88 79 ALA A CA 1
ATOM 602 C C . ALA A 1 79 ? -4.203 -2.811 12.128 1.00 85.88 79 ALA A C 1
ATOM 604 O O . ALA A 1 79 ? -5.049 -2.862 13.019 1.00 85.88 79 ALA A O 1
ATOM 605 N N . TRP A 1 80 ? -3.709 -3.908 11.543 1.00 85.62 80 TRP A N 1
ATOM 606 C CA . TRP A 1 80 ? -4.151 -5.266 11.872 1.00 85.62 80 TRP A CA 1
ATOM 607 C C . TRP A 1 80 ? -3.856 -5.665 13.332 1.00 85.62 80 TRP A C 1
ATOM 609 O O . TRP A 1 80 ? -4.719 -6.212 14.019 1.00 85.62 80 TRP A O 1
ATOM 619 N N . HIS A 1 81 ? -2.646 -5.384 13.825 1.00 85.12 81 HIS A N 1
ATOM 620 C CA . HIS A 1 81 ? -2.190 -5.804 15.153 1.00 85.12 81 HIS A CA 1
ATOM 621 C C . HIS A 1 81 ? -2.843 -5.003 16.282 1.00 85.12 81 HIS A C 1
ATOM 623 O O . HIS A 1 81 ? -3.313 -5.585 17.255 1.00 85.12 81 HIS A O 1
ATOM 629 N N . TYR A 1 82 ? -2.877 -3.673 16.158 1.00 82.44 82 TYR A N 1
ATOM 630 C CA . TYR A 1 82 ? -3.398 -2.799 17.212 1.00 82.44 82 TYR A CA 1
ATOM 631 C C . TYR A 1 82 ? -4.896 -2.511 17.073 1.00 82.44 82 TYR A C 1
ATOM 633 O O . TYR A 1 82 ? -5.501 -2.048 18.033 1.00 82.44 82 TYR A O 1
ATOM 641 N N . ARG A 1 83 ? -5.498 -2.761 15.900 1.00 79.69 83 ARG A N 1
ATOM 642 C CA . ARG A 1 83 ? -6.940 -2.584 15.637 1.00 79.69 83 ARG A CA 1
ATOM 643 C C . ARG A 1 83 ? -7.468 -1.197 16.020 1.00 79.69 83 ARG A C 1
ATOM 645 O O . ARG A 1 83 ? -8.561 -1.047 16.557 1.00 79.69 83 ARG A O 1
ATOM 652 N N . ILE A 1 84 ? -6.676 -0.160 15.745 1.00 80.38 84 ILE A N 1
ATOM 653 C CA . ILE A 1 84 ? -7.010 1.235 16.061 1.00 80.38 84 ILE A CA 1
ATOM 654 C C . ILE A 1 84 ? -7.683 1.888 14.853 1.00 80.38 84 ILE A C 1
ATOM 656 O O . ILE A 1 84 ? -7.072 2.019 13.786 1.00 80.38 84 ILE A O 1
ATOM 660 N N . ARG A 1 85 ? -8.895 2.426 15.037 1.00 79.12 85 ARG A N 1
ATOM 661 C CA . ARG A 1 85 ? -9.677 3.058 13.955 1.00 79.12 85 ARG A CA 1
ATOM 662 C C . ARG A 1 85 ? -8.947 4.205 13.257 1.00 79.12 85 ARG A C 1
ATOM 664 O O . ARG A 1 85 ? -9.075 4.394 12.049 1.00 79.12 85 ARG A O 1
ATOM 671 N N . LYS A 1 86 ? -8.175 4.993 14.008 1.00 83.31 86 LYS A N 1
ATOM 672 C CA . LYS A 1 86 ? -7.375 6.093 13.451 1.00 83.31 86 LYS A CA 1
ATOM 673 C C . LYS A 1 86 ? -6.337 5.588 12.441 1.00 83.31 86 LYS A C 1
ATOM 675 O O . LYS A 1 86 ? -6.134 6.242 11.422 1.00 83.31 86 LYS A O 1
ATOM 680 N N . ARG A 1 87 ? -5.722 4.424 12.687 1.00 84.06 87 ARG A N 1
ATOM 681 C CA . ARG A 1 87 ? -4.726 3.817 11.785 1.00 84.06 87 ARG A CA 1
ATOM 682 C C . ARG A 1 87 ? -5.377 3.297 10.507 1.00 84.06 87 ARG A C 1
ATOM 684 O O . ARG A 1 87 ? -4.883 3.600 9.428 1.00 84.06 87 ARG A O 1
ATOM 691 N N . GLU A 1 88 ? -6.528 2.635 10.622 1.00 84.94 88 GLU A N 1
ATOM 692 C CA . GLU A 1 88 ? -7.332 2.205 9.466 1.00 84.94 88 GLU A CA 1
ATOM 693 C C . GLU A 1 88 ? -7.741 3.388 8.578 1.00 84.94 88 GLU A C 1
ATOM 695 O O . GLU A 1 88 ? -7.594 3.334 7.359 1.00 84.94 88 GLU A O 1
ATOM 700 N N . LYS A 1 89 ? -8.174 4.508 9.174 1.00 85.75 89 LYS A N 1
ATOM 701 C CA . LYS A 1 89 ? -8.502 5.730 8.419 1.00 85.75 89 LYS A CA 1
ATOM 702 C C . LYS A 1 89 ? -7.290 6.317 7.696 1.00 85.75 89 LYS A C 1
ATOM 704 O O . LYS A 1 89 ? -7.408 6.698 6.535 1.00 85.75 89 LYS A O 1
ATOM 709 N N . LEU A 1 90 ? -6.135 6.390 8.363 1.00 89.06 90 LEU A N 1
ATOM 710 C CA . LEU A 1 90 ? -4.900 6.884 7.746 1.00 89.06 90 LEU A CA 1
ATOM 711 C C . LEU A 1 90 ? -4.458 5.992 6.582 1.00 89.06 90 LEU A C 1
ATOM 713 O O . LEU A 1 90 ? -4.094 6.511 5.529 1.00 89.06 90 LEU A O 1
ATOM 717 N N . LEU A 1 91 ? -4.556 4.669 6.731 1.00 88.62 91 LEU A N 1
ATOM 718 C CA . LEU A 1 91 ? -4.322 3.728 5.636 1.00 88.62 91 LEU A CA 1
ATOM 719 C C . LEU A 1 91 ? -5.350 3.873 4.510 1.00 88.62 91 LEU A C 1
ATOM 721 O O . LEU A 1 91 ? -4.997 3.748 3.342 1.00 88.62 91 LEU A O 1
ATOM 725 N N . GLY A 1 92 ? -6.610 4.156 4.841 1.00 88.06 92 GLY A N 1
ATOM 726 C CA . GLY A 1 92 ? -7.649 4.446 3.858 1.00 88.06 92 GLY A CA 1
ATOM 727 C C . GLY A 1 92 ? -7.293 5.660 2.996 1.00 88.06 92 GLY A C 1
ATOM 728 O O . GLY A 1 92 ? -7.327 5.579 1.771 1.00 88.06 92 GLY A O 1
ATOM 729 N N . ILE A 1 93 ? -6.855 6.755 3.627 1.00 91.38 93 ILE A N 1
ATOM 730 C CA . ILE A 1 93 ? -6.358 7.950 2.926 1.00 91.38 93 ILE A CA 1
ATOM 731 C C . ILE A 1 93 ? -5.119 7.609 2.091 1.00 91.38 93 ILE A C 1
ATOM 733 O O . ILE A 1 93 ? -5.050 7.999 0.928 1.00 91.38 93 ILE A O 1
ATOM 737 N N . ALA A 1 94 ? -4.165 6.859 2.648 1.00 91.00 94 ALA A N 1
ATOM 738 C CA . ALA A 1 94 ? -2.962 6.447 1.928 1.00 91.00 94 ALA A CA 1
ATOM 739 C C . ALA A 1 94 ? -3.293 5.622 0.673 1.00 91.00 94 ALA A C 1
ATOM 741 O O . ALA A 1 94 ? -2.699 5.856 -0.374 1.00 91.00 94 ALA A O 1
ATOM 742 N N . ASN A 1 95 ? -4.278 4.722 0.746 1.00 90.88 95 ASN A N 1
ATOM 743 C CA . ASN A 1 95 ? -4.762 3.954 -0.402 1.00 90.88 95 ASN A CA 1
ATOM 744 C C . ASN A 1 95 ? -5.406 4.849 -1.467 1.00 90.88 95 ASN A C 1
ATOM 746 O O . ASN A 1 95 ? -5.121 4.687 -2.651 1.00 90.88 95 ASN A O 1
ATOM 750 N N . LEU A 1 96 ? -6.227 5.827 -1.067 1.00 91.75 96 LEU A N 1
ATOM 751 C CA . LEU A 1 96 ? -6.811 6.786 -2.011 1.00 91.75 96 LEU A CA 1
ATOM 752 C C . LEU A 1 96 ? -5.733 7.617 -2.708 1.00 91.75 96 LEU A C 1
ATOM 754 O O . LEU A 1 96 ? -5.718 7.699 -3.934 1.00 91.75 96 LEU A O 1
ATOM 758 N N . VAL A 1 97 ? -4.798 8.183 -1.946 1.00 91.62 97 VAL A N 1
ATOM 759 C CA . VAL A 1 97 ? -3.664 8.930 -2.502 1.00 91.62 97 VAL A CA 1
ATOM 760 C C . VAL A 1 97 ? -2.845 8.031 -3.433 1.00 91.62 97 VAL A C 1
ATOM 762 O O . VAL A 1 97 ? -2.552 8.417 -4.563 1.00 91.62 97 VAL A O 1
ATOM 765 N N . GLY A 1 98 ? -2.553 6.801 -3.006 1.00 86.94 98 GLY A N 1
ATOM 766 C CA . GLY A 1 98 ? -1.864 5.789 -3.803 1.00 86.94 98 GLY A CA 1
ATOM 767 C C . GLY A 1 98 ? -2.566 5.491 -5.127 1.00 86.94 98 GLY A C 1
ATOM 768 O O . GLY A 1 98 ? -1.900 5.420 -6.154 1.00 86.94 98 GLY A O 1
ATOM 769 N N . SER A 1 99 ? -3.900 5.395 -5.141 1.00 88.38 99 SER A N 1
ATOM 770 C CA . SER A 1 99 ? -4.674 5.178 -6.373 1.00 88.38 99 SER A CA 1
ATOM 771 C C . SER A 1 99 ? -4.473 6.301 -7.399 1.00 88.38 99 SER A C 1
ATOM 773 O O . SER A 1 99 ? -4.276 6.018 -8.581 1.00 88.38 99 SER A O 1
ATOM 775 N N . MET A 1 100 ? -4.402 7.564 -6.953 1.00 87.25 100 MET A N 1
ATOM 776 C CA . MET A 1 100 ? -4.115 8.702 -7.835 1.00 87.25 100 MET A CA 1
ATOM 777 C C . MET A 1 100 ? -2.701 8.619 -8.418 1.00 87.25 100 MET A C 1
ATOM 779 O O . MET A 1 100 ? -2.521 8.803 -9.622 1.00 87.25 100 MET A O 1
ATOM 783 N N . PHE A 1 101 ? -1.706 8.283 -7.591 1.00 87.00 101 PHE A N 1
ATOM 784 C CA . PHE A 1 101 ? -0.329 8.097 -8.055 1.00 87.00 101 PHE A CA 1
ATOM 785 C C . PHE A 1 101 ? -0.196 6.928 -9.032 1.00 87.00 101 PHE A C 1
ATOM 787 O O . PHE A 1 101 ? 0.469 7.075 -10.053 1.00 87.00 101 PHE A O 1
ATOM 794 N N . VAL A 1 102 ? -0.848 5.793 -8.764 1.00 85.44 102 VAL A N 1
ATOM 795 C CA . VAL A 1 102 ? -0.859 4.637 -9.672 1.00 85.44 102 VAL A CA 1
ATOM 796 C C . VAL A 1 102 ? -1.493 5.013 -11.003 1.00 85.44 102 VAL A C 1
ATOM 798 O O . VAL A 1 102 ? -0.944 4.668 -12.045 1.00 85.44 102 VAL A O 1
ATOM 801 N N . LEU A 1 103 ? -2.601 5.756 -10.996 1.00 82.44 103 LEU A N 1
ATOM 802 C CA . LEU A 1 103 ? -3.243 6.213 -12.225 1.00 82.44 103 LEU A CA 1
ATOM 803 C C . LEU A 1 103 ? -2.301 7.102 -13.054 1.00 82.44 103 LEU A C 1
ATOM 805 O O . LEU A 1 103 ? -2.113 6.849 -14.243 1.00 82.44 103 LEU A O 1
ATOM 809 N N . MET A 1 104 ? -1.650 8.084 -12.420 1.00 82.44 104 MET A N 1
ATOM 810 C CA . MET A 1 104 ? -0.671 8.955 -13.083 1.00 82.44 104 MET A CA 1
ATOM 811 C C . MET A 1 104 ? 0.543 8.174 -13.605 1.00 82.44 104 MET A C 1
ATOM 813 O O . MET A 1 104 ? 0.959 8.365 -14.748 1.00 82.44 104 MET A O 1
ATOM 817 N N . ALA A 1 105 ? 1.092 7.265 -12.796 1.00 81.75 105 ALA A N 1
ATOM 818 C CA . ALA A 1 105 ? 2.221 6.422 -13.180 1.00 81.75 105 ALA A CA 1
ATOM 819 C C . ALA A 1 105 ? 1.864 5.512 -14.362 1.00 81.75 105 ALA A C 1
ATOM 821 O O . ALA A 1 105 ? 2.657 5.363 -15.284 1.00 81.75 105 ALA A O 1
ATOM 822 N N . SER A 1 106 ? 0.650 4.961 -14.378 1.00 77.31 106 SER A N 1
ATOM 823 C CA . SER A 1 106 ? 0.171 4.089 -15.456 1.00 77.31 106 SER A CA 1
ATOM 824 C C . SER A 1 106 ? 0.031 4.841 -16.780 1.00 77.31 106 SER A C 1
ATOM 826 O O . SER A 1 106 ? 0.375 4.296 -17.826 1.00 77.31 106 SER A O 1
ATOM 828 N N . MET A 1 107 ? -0.403 6.108 -16.745 1.00 74.25 107 MET A N 1
ATOM 829 C CA . MET A 1 107 ? -0.418 6.978 -17.928 1.00 74.25 107 MET A CA 1
ATOM 830 C C . MET A 1 107 ? 1.003 7.271 -18.437 1.00 74.25 107 MET A C 1
ATOM 832 O O . MET A 1 107 ? 1.242 7.219 -19.641 1.00 74.25 107 MET A O 1
ATOM 836 N N . GLY A 1 108 ? 1.956 7.518 -17.529 1.00 71.06 108 GLY A N 1
ATOM 837 C CA . GLY A 1 108 ? 3.362 7.757 -17.877 1.00 71.06 108 GLY A CA 1
ATOM 838 C C . GLY A 1 108 ? 4.076 6.524 -18.443 1.00 71.06 108 GLY A C 1
ATOM 839 O O . GLY A 1 108 ? 4.770 6.622 -19.452 1.00 71.06 108 GLY A O 1
ATOM 840 N N . ILE A 1 109 ? 3.865 5.349 -17.842 1.00 69.44 109 ILE A N 1
ATOM 841 C CA . ILE A 1 109 ? 4.385 4.068 -18.347 1.00 69.44 109 ILE A CA 1
ATOM 842 C C . ILE A 1 109 ? 3.767 3.749 -19.710 1.00 69.44 109 ILE A C 1
ATOM 844 O O . ILE A 1 109 ? 4.479 3.324 -20.616 1.00 69.44 109 ILE A O 1
ATOM 848 N N . GLY A 1 110 ? 2.462 3.995 -19.875 1.00 64.00 110 GLY A N 1
ATOM 849 C CA . GLY A 1 110 ? 1.785 3.869 -21.163 1.00 64.00 110 GLY A CA 1
ATOM 850 C C . GLY A 1 110 ? 2.481 4.686 -22.252 1.00 64.00 110 GLY A C 1
ATOM 851 O O . GLY A 1 110 ? 2.819 4.123 -23.287 1.00 64.00 110 GLY A O 1
ATOM 852 N N . ALA A 1 111 ? 2.778 5.961 -21.978 1.00 66.25 111 ALA A N 1
ATOM 853 C CA . ALA A 1 111 ? 3.481 6.850 -22.907 1.00 66.25 111 ALA A CA 1
ATOM 854 C C . ALA A 1 111 ? 4.914 6.376 -23.238 1.00 66.25 111 ALA A C 1
ATOM 856 O O . ALA A 1 111 ? 5.303 6.331 -24.405 1.00 66.25 111 ALA A O 1
ATOM 857 N N . LEU A 1 112 ? 5.683 5.954 -22.228 1.00 67.12 112 LEU A N 1
ATOM 858 C CA . LEU A 1 112 ? 7.045 5.427 -22.405 1.00 67.12 112 LEU A CA 1
ATOM 859 C C . LEU A 1 112 ? 7.079 4.155 -23.262 1.00 67.12 112 LEU A C 1
ATOM 861 O O . LEU A 1 112 ? 7.966 3.978 -24.094 1.00 67.12 112 LEU A O 1
ATOM 865 N N . LEU A 1 113 ? 6.110 3.262 -23.067 1.00 65.25 113 LEU A N 1
ATOM 866 C CA . LEU A 1 113 ? 6.012 2.019 -23.827 1.00 65.25 113 LEU A CA 1
ATOM 867 C C . LEU A 1 113 ? 5.502 2.248 -25.261 1.00 65.25 113 LEU A C 1
ATOM 869 O O . LEU A 1 113 ? 5.861 1.476 -26.152 1.00 65.25 113 LEU A O 1
ATOM 873 N N . THR A 1 114 ? 4.697 3.290 -25.508 1.00 64.19 114 THR A N 1
ATOM 874 C CA . THR A 1 114 ? 4.295 3.680 -26.870 1.00 64.19 114 THR A CA 1
ATOM 875 C C . THR A 1 114 ? 5.436 4.313 -27.668 1.00 64.19 114 THR A C 1
ATOM 877 O O . THR A 1 114 ? 5.531 4.055 -28.866 1.00 64.19 114 THR A O 1
ATOM 880 N N . ASP A 1 115 ? 6.342 5.051 -27.018 1.00 62.41 115 ASP A N 1
ATOM 881 C CA . ASP A 1 115 ? 7.515 5.667 -27.666 1.00 62.41 115 ASP A CA 1
ATOM 882 C C . ASP A 1 115 ? 8.632 4.660 -28.004 1.00 62.41 115 ASP A C 1
ATOM 884 O O . ASP A 1 115 ? 9.503 4.946 -28.823 1.00 62.41 115 ASP A O 1
ATOM 888 N N . ALA A 1 116 ? 8.593 3.441 -27.450 1.00 61.75 116 ALA A N 1
ATOM 889 C CA . ALA A 1 116 ? 9.595 2.391 -27.678 1.00 61.75 116 ALA A CA 1
ATOM 890 C C . ALA A 1 116 ? 9.563 1.741 -29.088 1.00 61.75 116 ALA A C 1
ATOM 892 O O . ALA A 1 116 ? 10.254 0.752 -29.332 1.00 61.75 116 ALA A O 1
ATOM 893 N N . GLY A 1 117 ? 8.799 2.296 -30.037 1.00 53.97 117 GLY A N 1
ATOM 894 C CA . G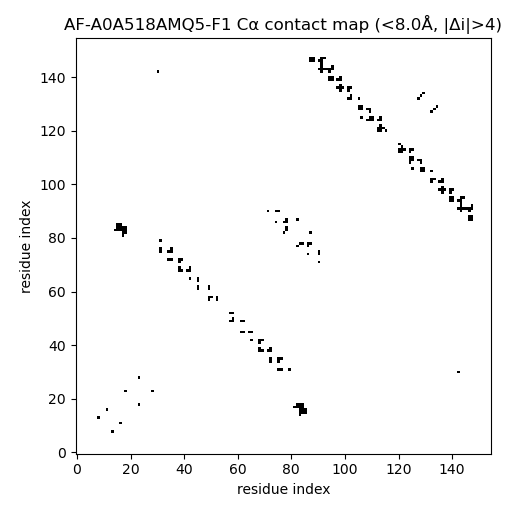LY A 1 117 ? 9.128 2.187 -31.465 1.00 53.97 117 GLY A CA 1
ATOM 895 C C . GLY A 1 117 ? 8.562 1.004 -32.261 1.00 53.97 117 GLY A C 1
ATOM 896 O O . GLY A 1 117 ? 9.096 0.704 -33.326 1.00 53.97 117 GLY A O 1
ATOM 897 N N . SER A 1 118 ? 7.481 0.343 -31.830 1.00 58.50 118 SER A N 1
ATOM 898 C CA . SER A 1 118 ? 6.746 -0.585 -32.714 1.00 58.50 118 SER A CA 1
ATOM 899 C C . SER A 1 118 ? 5.260 -0.231 -32.788 1.00 58.50 118 SER A C 1
ATOM 901 O O . SER A 1 118 ? 4.641 0.041 -31.761 1.00 58.50 118 SER A O 1
ATOM 903 N N . GLU A 1 119 ? 4.649 -0.279 -33.978 1.00 58.88 119 GLU A N 1
ATOM 904 C CA . GLU A 1 119 ? 3.197 -0.063 -34.127 1.00 58.88 119 GLU A CA 1
ATOM 905 C C . GLU A 1 119 ? 2.368 -1.079 -33.318 1.00 58.88 119 GLU A C 1
ATOM 907 O O . GLU A 1 119 ? 1.266 -0.782 -32.858 1.00 58.88 119 GLU A O 1
ATOM 912 N N . ALA A 1 120 ? 2.933 -2.263 -33.047 1.00 55.62 120 ALA A N 1
ATOM 913 C CA . ALA A 1 120 ? 2.348 -3.252 -32.145 1.00 55.62 120 ALA A CA 1
ATOM 914 C C . ALA A 1 120 ? 2.388 -2.816 -30.664 1.00 55.62 120 ALA A C 1
ATOM 916 O O . ALA A 1 120 ? 1.535 -3.236 -29.878 1.00 55.62 120 ALA A O 1
ATOM 917 N N . SER A 1 121 ? 3.341 -1.965 -30.274 1.00 60.50 121 SER A N 1
ATOM 918 C CA . SER A 1 121 ? 3.453 -1.384 -28.929 1.00 60.50 121 SER A CA 1
ATOM 919 C C . SER A 1 121 ? 2.429 -0.270 -28.699 1.00 60.50 121 SER A C 1
ATOM 921 O O . SER A 1 121 ? 1.971 -0.118 -27.569 1.00 60.50 121 SER A O 1
ATOM 923 N N . TYR A 1 122 ? 2.001 0.435 -29.757 1.00 59.97 122 TYR A N 1
ATOM 924 C CA . TYR A 1 122 ? 1.067 1.566 -29.665 1.00 59.97 122 TYR A CA 1
ATOM 925 C C . TYR A 1 122 ? -0.281 1.187 -29.033 1.00 59.97 122 TYR A C 1
ATOM 927 O O . TYR A 1 122 ? -0.824 1.931 -28.224 1.00 59.97 122 TYR A O 1
ATOM 935 N N . TYR A 1 123 ? -0.796 -0.008 -29.341 1.00 63.81 123 TYR A N 1
ATOM 936 C CA . TYR A 1 123 ? -2.052 -0.507 -28.769 1.00 63.81 123 TYR A CA 1
ATOM 937 C C . TYR A 1 123 ? -1.840 -1.341 -27.499 1.00 63.81 123 TYR A C 1
ATOM 939 O O . TYR A 1 123 ? -2.654 -1.292 -26.581 1.00 63.81 123 TYR A O 1
ATOM 947 N N . ARG A 1 124 ? -0.740 -2.100 -27.403 1.00 65.06 124 ARG A N 1
ATOM 948 C CA . ARG A 1 124 ? -0.492 -3.009 -26.267 1.00 65.06 124 ARG A CA 1
ATOM 949 C C . ARG A 1 124 ? -0.111 -2.273 -24.986 1.00 65.06 124 ARG A C 1
ATOM 951 O O . ARG A 1 124 ? -0.549 -2.678 -23.914 1.00 65.06 124 ARG A O 1
ATOM 958 N N . ALA A 1 125 ? 0.660 -1.195 -25.094 1.00 64.06 125 ALA A N 1
ATOM 959 C CA . ALA A 1 125 ? 1.103 -0.384 -23.965 1.00 64.06 125 ALA A CA 1
ATOM 960 C C . ALA A 1 125 ? -0.051 0.273 -23.179 1.00 64.06 125 ALA A C 1
ATOM 962 O O . ALA A 1 125 ? -0.145 0.044 -21.970 1.00 64.06 125 ALA A O 1
ATOM 963 N N . PRO A 1 126 ? -0.973 1.026 -23.814 1.00 64.25 126 PRO A N 1
ATOM 964 C CA . PRO A 1 126 ? -2.104 1.622 -23.113 1.00 64.25 126 PRO A CA 1
ATOM 965 C C . PRO A 1 126 ? -3.098 0.573 -22.615 1.00 64.25 126 PRO A C 1
ATOM 967 O O . PRO A 1 126 ? -3.625 0.737 -21.523 1.00 64.25 126 PRO A O 1
ATOM 970 N N . ILE A 1 127 ? -3.316 -0.532 -23.340 1.00 69.88 127 ILE A N 1
ATOM 971 C CA . ILE A 1 127 ? -4.192 -1.618 -22.868 1.00 69.88 127 ILE A CA 1
ATOM 972 C C . ILE A 1 127 ? -3.612 -2.263 -21.606 1.00 69.88 127 ILE A C 1
ATOM 974 O O . ILE A 1 127 ? -4.322 -2.427 -20.620 1.00 69.88 127 ILE A O 1
ATOM 978 N N . TRP A 1 128 ? -2.316 -2.578 -21.592 1.00 68.38 128 TRP A N 1
ATOM 979 C CA . TRP A 1 128 ? -1.664 -3.183 -20.430 1.00 68.38 128 TRP A CA 1
ATOM 980 C C . TRP A 1 128 ? -1.628 -2.222 -19.232 1.00 68.38 128 TRP A C 1
ATOM 982 O O . TRP A 1 128 ? -1.990 -2.607 -18.119 1.00 68.38 128 TRP A O 1
ATOM 992 N N . GLY A 1 129 ? -1.278 -0.953 -19.472 1.00 68.62 129 GLY A N 1
ATOM 993 C CA . GLY A 1 129 ? -1.280 0.102 -18.458 1.00 68.62 129 GLY A CA 1
ATOM 994 C C . GLY A 1 129 ? -2.675 0.392 -17.898 1.00 68.62 129 GLY A C 1
ATOM 995 O O . GLY A 1 129 ? -2.824 0.544 -16.690 1.00 68.62 129 GLY A O 1
ATOM 996 N N . MET A 1 130 ? -3.717 0.397 -18.734 1.00 71.44 130 MET A N 1
ATOM 997 C CA . MET A 1 130 ? -5.103 0.552 -18.277 1.00 71.44 130 MET A CA 1
ATOM 998 C C . MET A 1 130 ? -5.617 -0.688 -17.548 1.00 71.44 130 MET A C 1
ATOM 1000 O O . MET A 1 130 ? -6.341 -0.543 -16.570 1.00 71.44 130 MET A O 1
ATOM 1004 N N . MET A 1 131 ? -5.248 -1.899 -17.972 1.00 80.31 131 MET A N 1
ATOM 1005 C CA . MET A 1 131 ? -5.704 -3.124 -17.314 1.00 80.31 131 MET A CA 1
ATOM 1006 C C . MET A 1 131 ? -5.062 -3.296 -15.941 1.00 80.31 131 MET A C 1
ATOM 1008 O O . MET A 1 131 ? -5.772 -3.439 -14.951 1.00 80.31 131 MET A O 1
ATOM 1012 N N . ILE A 1 132 ? -3.732 -3.255 -15.855 1.00 80.69 132 ILE A N 1
ATOM 1013 C CA . ILE A 1 132 ? -3.030 -3.471 -14.584 1.00 80.69 132 ILE A CA 1
ATOM 1014 C C . ILE A 1 132 ? -3.090 -2.219 -13.724 1.00 80.69 132 ILE A C 1
ATOM 1016 O O . ILE A 1 132 ? -3.460 -2.299 -12.556 1.00 80.69 132 ILE A O 1
ATOM 1020 N N . GLY A 1 133 ? -2.796 -1.054 -14.300 1.00 82.06 133 GLY A N 1
ATOM 1021 C CA . GLY A 1 133 ? -2.906 0.219 -13.596 1.00 82.06 133 GLY A CA 1
ATOM 1022 C C . GLY A 1 133 ? -4.328 0.494 -13.131 1.00 82.06 133 GLY A C 1
ATOM 1023 O O . GLY A 1 133 ? -4.530 0.893 -11.988 1.00 82.06 133 GLY A O 1
ATOM 1024 N N . GLY A 1 134 ? -5.326 0.204 -13.969 1.00 85.31 134 GLY A N 1
ATOM 1025 C CA . GLY A 1 134 ? -6.738 0.310 -13.606 1.00 85.31 134 GLY A CA 1
ATOM 1026 C C . GLY A 1 134 ? -7.161 -0.705 -12.549 1.00 85.31 134 GLY A C 1
ATOM 1027 O O . GLY A 1 134 ? -7.862 -0.325 -11.616 1.00 85.31 134 GLY A O 1
ATOM 1028 N N . ALA A 1 135 ? -6.702 -1.958 -12.624 1.00 88.50 135 ALA A N 1
ATOM 1029 C CA . ALA A 1 135 ? -6.983 -2.961 -11.595 1.00 88.50 135 ALA A CA 1
ATOM 1030 C C . ALA A 1 135 ? -6.372 -2.576 -10.240 1.00 88.50 135 ALA A C 1
ATOM 1032 O O . ALA A 1 135 ? -7.064 -2.612 -9.225 1.00 88.50 135 ALA A O 1
ATOM 1033 N N . VAL A 1 136 ? -5.105 -2.150 -10.217 1.00 88.31 136 VAL A N 1
ATOM 1034 C CA . VAL A 1 136 ? -4.426 -1.705 -8.991 1.00 88.31 136 VAL A CA 1
ATOM 1035 C C . VAL A 1 136 ? -5.068 -0.424 -8.456 1.00 88.31 136 VAL A C 1
ATOM 1037 O O . VAL A 1 136 ? -5.344 -0.333 -7.263 1.00 88.31 136 VAL A O 1
ATOM 1040 N N . CYS A 1 137 ? -5.367 0.548 -9.321 1.00 90.94 137 CYS A N 1
ATOM 1041 C CA . CYS A 1 137 ? -6.057 1.782 -8.946 1.00 90.94 137 CYS A CA 1
ATOM 1042 C C . CYS A 1 137 ? -7.444 1.492 -8.362 1.00 90.94 137 CYS A C 1
ATOM 1044 O O . CYS A 1 137 ? -7.754 1.958 -7.269 1.00 90.94 137 CYS A O 1
ATOM 1046 N N . GLY A 1 138 ? -8.251 0.671 -9.039 1.00 91.56 138 GLY A N 1
ATOM 1047 C CA . GLY A 1 138 ? -9.579 0.272 -8.582 1.00 91.56 138 GLY A CA 1
ATOM 1048 C C . GLY A 1 138 ? -9.535 -0.488 -7.259 1.00 91.56 138 GLY A C 1
ATOM 1049 O O . GLY A 1 138 ? -10.340 -0.220 -6.371 1.00 91.56 138 GLY A O 1
ATOM 1050 N N . TYR A 1 139 ? -8.552 -1.373 -7.090 1.00 92.38 139 TYR A N 1
ATOM 1051 C CA . TYR A 1 139 ? -8.320 -2.080 -5.836 1.00 92.38 139 TYR A CA 1
ATOM 1052 C C . TYR A 1 139 ? -7.955 -1.121 -4.692 1.00 92.38 139 TYR A C 1
ATOM 1054 O O . TYR A 1 139 ? -8.584 -1.154 -3.636 1.00 92.38 139 TYR A O 1
ATOM 1062 N N . LEU A 1 140 ? -7.001 -0.209 -4.902 1.00 91.31 140 LEU A N 1
ATOM 1063 C CA . LEU A 1 140 ? -6.618 0.791 -3.900 1.00 91.31 140 LEU A CA 1
ATOM 1064 C C . LEU A 1 140 ? -7.776 1.738 -3.564 1.00 91.31 140 LEU A C 1
ATOM 1066 O O . LEU A 1 140 ? -8.014 2.030 -2.391 1.00 91.31 140 LEU A O 1
ATOM 1070 N N . LEU A 1 141 ? -8.533 2.172 -4.571 1.00 92.81 141 LEU A N 1
ATOM 1071 C CA . LEU A 1 141 ? -9.728 2.992 -4.403 1.00 92.81 141 LEU A CA 1
ATOM 1072 C C . LEU A 1 141 ? -10.771 2.260 -3.551 1.00 92.81 141 LEU A C 1
ATOM 1074 O O . LEU A 1 141 ? -11.273 2.824 -2.579 1.00 92.81 141 LEU A O 1
ATOM 1078 N N . PHE A 1 142 ? -11.048 0.990 -3.861 1.00 92.94 142 PHE A N 1
ATOM 1079 C CA . PHE A 1 142 ? -11.948 0.142 -3.082 1.00 92.94 142 PHE A CA 1
ATOM 1080 C C . PHE A 1 142 ? -11.485 0.011 -1.626 1.00 92.94 142 PHE A C 1
ATOM 1082 O O . PHE A 1 142 ? -12.257 0.307 -0.716 1.00 92.94 142 PHE A O 1
ATOM 1089 N N . CYS A 1 143 ? -10.221 -0.350 -1.391 1.00 90.44 143 CYS A N 1
ATOM 1090 C CA . CYS A 1 143 ? -9.648 -0.466 -0.048 1.00 90.44 143 CYS A CA 1
ATOM 1091 C C . CYS A 1 143 ? -9.728 0.853 0.731 1.00 90.44 143 CYS A C 1
ATOM 1093 O O . CYS A 1 143 ? -10.043 0.861 1.922 1.00 90.44 143 CYS A O 1
ATOM 1095 N N . GLY A 1 144 ? -9.438 1.973 0.065 1.00 89.94 144 GLY A N 1
ATOM 1096 C CA . GLY A 1 144 ? -9.511 3.313 0.638 1.00 89.94 144 GLY A CA 1
ATOM 1097 C C . GLY A 1 144 ? -10.927 3.681 1.065 1.00 89.94 144 GLY A C 1
ATOM 1098 O O . GLY A 1 144 ? -11.158 4.022 2.226 1.00 89.94 144 GLY A O 1
ATOM 1099 N N . MET A 1 145 ? -11.889 3.541 0.152 1.00 90.62 145 MET A N 1
ATOM 1100 C CA . MET A 1 145 ? -13.300 3.815 0.427 1.00 90.62 145 MET A CA 1
ATOM 1101 C C . MET A 1 145 ? -13.863 2.885 1.498 1.00 90.62 145 MET A C 1
ATOM 1103 O O . MET A 1 145 ? -14.553 3.355 2.394 1.00 90.62 145 MET A O 1
ATOM 1107 N N . TYR A 1 146 ? -13.547 1.590 1.457 1.00 88.50 146 TYR A N 1
ATOM 1108 C CA . TYR A 1 146 ? -14.024 0.624 2.444 1.00 88.50 146 TYR A CA 1
ATOM 1109 C C . TYR A 1 146 ? -13.559 0.984 3.864 1.00 88.50 146 TYR A C 1
ATOM 1111 O O . TYR A 1 146 ? -14.371 1.055 4.786 1.00 88.50 146 TYR A O 1
ATOM 1119 N N . ARG A 1 147 ? -12.272 1.310 4.036 1.00 86.94 147 ARG A N 1
ATOM 1120 C CA . ARG A 1 147 ? -11.705 1.723 5.333 1.00 86.94 147 ARG A CA 1
ATOM 1121 C C . ARG A 1 147 ? -12.267 3.043 5.857 1.00 86.94 147 ARG A C 1
ATOM 1123 O O . ARG A 1 147 ? -12.345 3.242 7.069 1.00 86.94 147 ARG A O 1
ATOM 1130 N N . LEU A 1 148 ? -12.661 3.950 4.964 1.00 88.69 148 LEU A N 1
ATOM 1131 C CA . LEU A 1 148 ? -13.249 5.238 5.338 1.00 88.69 148 LEU A CA 1
ATOM 1132 C C . LEU A 1 148 ? -14.755 5.140 5.617 1.00 88.69 148 LEU A C 1
ATOM 1134 O O . LEU A 1 148 ? -15.238 5.786 6.548 1.00 88.69 148 LEU A O 1
ATOM 1138 N N . ASN A 1 149 ? -15.472 4.304 4.862 1.00 82.44 149 ASN A N 1
ATOM 1139 C CA . ASN A 1 149 ? -16.933 4.200 4.888 1.00 82.44 149 ASN A CA 1
ATOM 1140 C C . ASN A 1 149 ? -17.467 3.100 5.808 1.00 82.44 149 ASN A C 1
ATOM 1142 O O . ASN A 1 149 ? -18.652 3.132 6.136 1.00 82.44 149 ASN A O 1
ATOM 1146 N N . GLY A 1 150 ? -16.633 2.154 6.253 1.00 64.00 150 GLY A N 1
ATOM 1147 C CA . GLY A 1 150 ? -17.021 0.976 7.043 1.00 64.00 150 GLY A CA 1
ATOM 1148 C C . GLY A 1 150 ? -17.667 1.239 8.413 1.00 64.00 150 GLY A C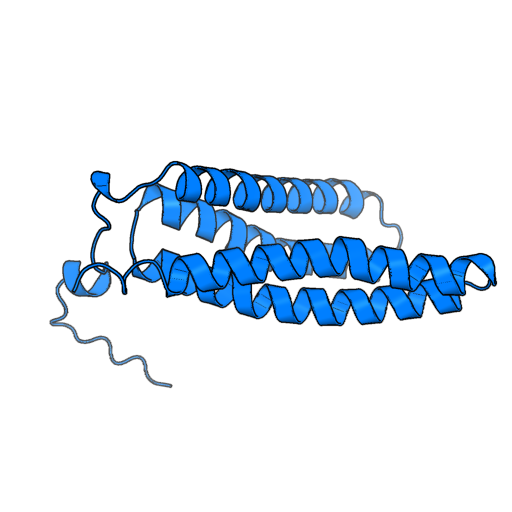 1
ATOM 1149 O O . GLY A 1 150 ? -17.723 0.328 9.224 1.00 64.00 150 GLY A O 1
ATOM 1150 N N . ARG A 1 151 ? -18.142 2.459 8.702 1.00 55.03 151 ARG A N 1
ATOM 1151 C CA . ARG A 1 151 ? -18.867 2.825 9.931 1.00 55.03 151 ARG A CA 1
ATOM 1152 C C . ARG A 1 151 ? -20.015 3.833 9.730 1.00 55.03 151 ARG A C 1
ATOM 1154 O O . ARG A 1 151 ? -20.323 4.586 10.650 1.00 55.03 151 ARG A O 1
ATOM 1161 N N . HIS A 1 152 ? -20.655 3.866 8.559 1.00 46.47 152 HIS A N 1
ATOM 1162 C CA . HIS A 1 152 ? -21.915 4.612 8.378 1.00 46.47 152 HIS A CA 1
ATOM 1163 C C . HIS A 1 152 ? -23.188 3.748 8.395 1.00 46.47 152 HIS A C 1
ATOM 1165 O O . HIS A 1 152 ? -24.266 4.314 8.265 1.00 46.47 152 HIS A O 1
ATOM 1171 N N . SER A 1 153 ? -23.099 2.426 8.591 1.00 42.72 153 SER A N 1
ATOM 1172 C CA . SER A 1 153 ? -24.282 1.546 8.522 1.00 42.72 153 SER A CA 1
ATOM 1173 C C . SER A 1 153 ? -24.932 1.186 9.866 1.00 42.72 153 SER A C 1
ATOM 1175 O O . SER A 1 153 ? -25.946 0.500 9.841 1.00 42.72 153 SER A O 1
ATOM 1177 N N . ASP A 1 154 ? -24.406 1.659 11.002 1.00 45.16 154 ASP A N 1
ATOM 1178 C CA . ASP A 1 154 ? -24.923 1.305 12.338 1.00 45.16 154 ASP A CA 1
ATOM 1179 C C . ASP A 1 154 ? -25.333 2.540 13.163 1.00 45.16 154 ASP A C 1
ATOM 1181 O O . ASP A 1 154 ? -24.963 2.694 14.330 1.00 45.16 154 ASP A O 1
ATOM 1185 N N . ARG A 1 155 ? -26.070 3.466 12.544 1.00 42.97 155 ARG A N 1
ATOM 1186 C CA . ARG A 1 155 ? -26.868 4.468 13.265 1.00 42.97 155 ARG A CA 1
ATOM 1187 C C . ARG A 1 155 ? -28.283 4.506 12.729 1.00 42.97 155 ARG A C 1
ATOM 1189 O O . ARG A 1 155 ? -28.417 4.626 11.493 1.00 42.97 155 ARG A O 1
#

Organism: NCBI:txid2527972